Protein AF-A0A2Z4RDX0-F1 (afdb_monomer_lite)

pLDDT: mean 81.53, std 11.03, range [45.69, 93.25]

Sequence (91 aa):
MYNFHELFFEDGIFILAEKYLADTRVVSRQLNTAFYLEMSLARYLQNENRAALTRNMYKACLELLTGLVETGSARAYYLRENFIRTRRVSF

Foldseek 3Di:
DVPPCPPCVQVVLLVVLVVCVVPVCVCVPDPCSLVVVLVSLLCCQPPPDPDADEPSSLVSSLSSLVSSVVVVDPSSVVSNVCSVVPHDHDD

Organism: Pseudomonas putida (NCBI:txid303)

Radius of gyration: 12.28 Å; chains: 1; bounding box: 29×25×32 Å

Structure (mmCIF, N/CA/C/O backbone):
data_AF-A0A2Z4RDX0-F1
#
_entry.id   AF-A0A2Z4RDX0-F1
#
loop_
_atom_site.group_PDB
_atom_site.id
_atom_site.type_symbol
_atom_site.label_atom_id
_atom_site.label_alt_id
_atom_site.label_comp_id
_atom_site.label_asym_id
_atom_site.label_entity_id
_atom_site.label_seq_id
_atom_site.pdbx_PDB_ins_code
_atom_site.Cartn_x
_atom_site.Cartn_y
_atom_site.Cartn_z
_atom_site.occupancy
_atom_site.B_iso_or_equiv
_atom_site.auth_seq_id
_atom_site.auth_comp_id
_atom_site.auth_asym_id
_atom_site.auth_atom_id
_atom_site.pdbx_PDB_model_num
ATOM 1 N N . MET A 1 1 ? -11.114 -3.258 -12.675 1.00 55.91 1 MET A N 1
ATOM 2 C CA . MET A 1 1 ? -10.938 -2.181 -11.674 1.00 55.91 1 MET A CA 1
ATOM 3 C C . MET A 1 1 ? -11.364 -0.790 -12.149 1.00 55.91 1 MET A C 1
ATOM 5 O O . MET A 1 1 ? -11.877 -0.055 -11.322 1.00 55.91 1 MET A O 1
ATOM 9 N N . TYR A 1 2 ? -11.184 -0.395 -13.421 1.00 48.19 2 TYR A N 1
ATOM 10 C CA . TYR A 1 2 ? -11.489 0.989 -13.844 1.00 48.19 2 TYR A CA 1
ATOM 11 C C . TYR A 1 2 ? -12.992 1.295 -14.040 1.00 48.19 2 TYR A C 1
ATOM 13 O O . TYR A 1 2 ? -13.430 2.383 -13.689 1.00 48.19 2 TYR A O 1
ATOM 21 N N . ASN A 1 3 ? -13.789 0.331 -14.527 1.00 50.41 3 ASN A N 1
ATOM 22 C CA . ASN A 1 3 ? -15.218 0.547 -14.840 1.00 50.41 3 ASN A CA 1
ATOM 23 C C . ASN A 1 3 ? -16.189 0.077 -13.741 1.00 50.41 3 ASN A C 1
ATOM 25 O O . ASN A 1 3 ? -17.328 0.518 -13.701 1.00 50.41 3 ASN A O 1
ATOM 29 N N . PHE A 1 4 ? -15.736 -0.808 -12.851 1.00 60.69 4 PHE A N 1
ATOM 30 C CA . PHE A 1 4 ? -16.536 -1.401 -11.772 1.00 60.69 4 PHE A CA 1
ATOM 31 C C . PHE A 1 4 ? -15.684 -1.454 -10.510 1.00 60.69 4 PHE A C 1
ATOM 33 O O . PHE A 1 4 ? -15.255 -2.520 -10.070 1.00 60.69 4 PHE A O 1
ATOM 40 N N . HIS A 1 5 ? -15.310 -0.276 -10.021 1.00 62.53 5 HIS A N 1
ATOM 41 C CA . HIS A 1 5 ? -14.440 -0.160 -8.858 1.00 62.53 5 HIS A CA 1
ATOM 42 C C . HIS A 1 5 ? -15.163 -0.702 -7.617 1.00 62.53 5 HIS A C 1
ATOM 44 O O . HIS A 1 5 ? -14.700 -1.658 -7.011 1.00 62.53 5 HIS A O 1
ATOM 50 N N . GLU A 1 6 ? -16.375 -0.224 -7.347 1.00 63.38 6 GLU A N 1
ATOM 51 C CA . GLU A 1 6 ? -17.158 -0.592 -6.158 1.00 63.38 6 GLU A CA 1
ATOM 52 C C . GLU A 1 6 ? -17.457 -2.097 -6.027 1.00 63.38 6 GLU A C 1
ATOM 54 O O . GLU A 1 6 ? -17.539 -2.602 -4.915 1.00 63.38 6 GLU A O 1
ATOM 59 N N . LEU A 1 7 ? -17.570 -2.835 -7.140 1.00 64.00 7 LEU A N 1
ATOM 60 C CA . LEU A 1 7 ? -17.907 -4.267 -7.115 1.00 64.00 7 LEU A CA 1
ATOM 61 C C . LEU A 1 7 ? -16.723 -5.204 -6.859 1.00 64.00 7 LEU A C 1
ATOM 63 O O . LEU A 1 7 ? -16.933 -6.324 -6.414 1.00 64.00 7 LEU A O 1
ATOM 67 N N . PHE A 1 8 ? -15.501 -4.796 -7.201 1.00 69.38 8 PHE A N 1
ATOM 68 C CA . PHE A 1 8 ? -14.354 -5.715 -7.234 1.00 69.38 8 PHE A CA 1
ATOM 69 C C . PHE A 1 8 ? -13.118 -5.167 -6.531 1.00 69.38 8 PHE A C 1
ATOM 71 O O . PHE A 1 8 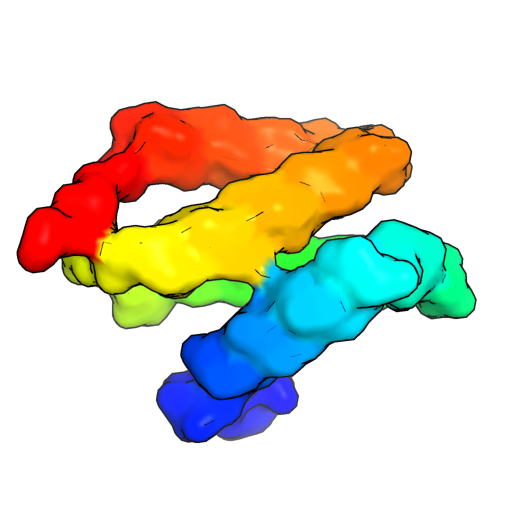? -12.072 -5.816 -6.546 1.00 69.38 8 PHE A O 1
ATOM 78 N N . PHE A 1 9 ? -13.180 -3.950 -5.988 1.00 74.75 9 PHE A N 1
ATOM 79 C CA . PHE A 1 9 ? -11.987 -3.314 -5.456 1.00 74.75 9 PHE A CA 1
ATOM 80 C C . PHE A 1 9 ? -11.495 -3.978 -4.175 1.00 74.75 9 PHE A C 1
ATOM 82 O O . PHE A 1 9 ? -10.309 -4.282 -4.091 1.00 74.75 9 PHE A O 1
ATOM 89 N N . GLU A 1 10 ? -12.381 -4.241 -3.213 1.00 78.62 10 GLU A N 1
ATOM 90 C CA . GLU A 1 10 ? -11.986 -4.864 -1.945 1.00 78.62 10 GLU A CA 1
ATOM 91 C C . GLU A 1 10 ? -11.388 -6.258 -2.172 1.00 78.62 10 GLU A C 1
ATOM 93 O O . GLU A 1 10 ? -10.236 -6.499 -1.806 1.00 78.62 10 GLU A O 1
ATOM 98 N N . ASP A 1 11 ? -12.111 -7.133 -2.876 1.00 83.56 11 ASP A N 1
ATOM 99 C CA . ASP A 1 11 ? -11.630 -8.473 -3.232 1.00 83.56 11 ASP A CA 1
ATOM 100 C C . ASP A 1 11 ? -10.352 -8.415 -4.074 1.00 83.56 11 ASP A C 1
ATOM 102 O O . ASP A 1 11 ? -9.406 -9.173 -3.858 1.00 83.56 11 ASP A O 1
ATOM 106 N N . GLY A 1 12 ? -10.281 -7.473 -5.016 1.00 84.56 12 GLY A N 1
ATOM 107 C CA . GLY A 1 12 ? -9.111 -7.273 -5.860 1.00 84.56 12 GLY A CA 1
ATOM 108 C C . GLY A 1 12 ? -7.871 -6.844 -5.074 1.00 84.56 12 GLY A C 1
ATOM 109 O O . GLY A 1 12 ? -6.777 -7.325 -5.370 1.00 84.56 12 GLY A O 1
ATOM 110 N N . ILE A 1 13 ? -8.020 -5.985 -4.059 1.00 86.56 13 ILE A N 1
ATOM 111 C CA . ILE A 1 13 ? -6.926 -5.598 -3.159 1.00 86.56 13 ILE A CA 1
ATOM 112 C C . ILE A 1 13 ? -6.469 -6.783 -2.316 1.00 86.56 13 ILE A C 1
ATOM 114 O O . ILE A 1 13 ? -5.262 -6.977 -2.179 1.00 86.56 13 ILE A O 1
ATOM 118 N N . PHE A 1 14 ? -7.389 -7.598 -1.798 1.00 88.00 14 PHE A N 1
ATOM 119 C CA . PHE A 1 14 ? -7.017 -8.798 -1.050 1.00 88.00 14 PHE A CA 1
ATOM 120 C C . PHE A 1 14 ? -6.245 -9.795 -1.911 1.00 88.00 14 PHE A C 1
ATOM 122 O O . PHE A 1 14 ? -5.139 -10.183 -1.538 1.00 88.00 14 PHE A O 1
ATOM 129 N N . ILE A 1 15 ? -6.766 -10.135 -3.094 1.00 87.88 15 ILE A N 1
ATOM 130 C CA . ILE A 1 15 ? -6.095 -11.040 -4.038 1.00 87.88 15 ILE A CA 1
ATOM 131 C C . ILE A 1 15 ? -4.705 -10.506 -4.385 1.00 87.88 15 ILE A C 1
ATOM 133 O O . ILE A 1 15 ? -3.730 -11.257 -4.421 1.00 87.88 15 ILE A O 1
ATOM 137 N N . LEU A 1 16 ? -4.589 -9.203 -4.640 1.00 86.12 16 LEU A N 1
ATOM 138 C CA . LEU A 1 16 ? -3.307 -8.611 -4.984 1.00 86.12 16 LEU A CA 1
ATOM 139 C C . LEU A 1 16 ? -2.330 -8.622 -3.806 1.00 86.12 16 LEU A C 1
ATOM 141 O O . LEU A 1 16 ? -1.160 -8.928 -4.016 1.00 86.12 16 LEU A O 1
ATOM 145 N N . ALA A 1 17 ? -2.788 -8.320 -2.590 1.00 87.25 17 ALA 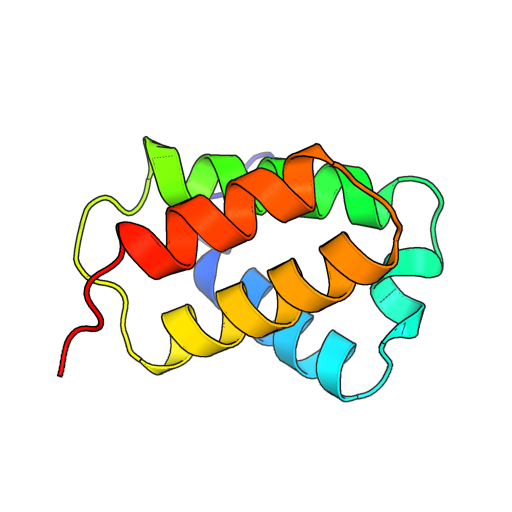A N 1
ATOM 146 C CA . ALA A 1 17 ? -1.965 -8.390 -1.386 1.00 87.25 17 ALA A CA 1
ATOM 147 C C . ALA A 1 17 ? -1.451 -9.816 -1.150 1.00 87.25 17 ALA A C 1
ATOM 149 O O . ALA A 1 17 ? -0.262 -10.000 -0.910 1.00 87.25 17 ALA A O 1
ATOM 150 N N . GLU A 1 18 ? -2.300 -10.832 -1.314 1.00 88.50 18 GLU A N 1
ATOM 151 C CA . GLU A 1 18 ? -1.882 -12.236 -1.239 1.00 88.50 18 GLU A CA 1
ATOM 152 C C . GLU A 1 18 ? -0.830 -12.584 -2.300 1.00 88.50 18 GLU A C 1
ATOM 154 O O . GLU A 1 18 ? 0.188 -13.207 -1.993 1.00 88.50 18 GLU A O 1
ATOM 159 N N . LYS A 1 19 ? -1.034 -12.158 -3.554 1.00 87.56 19 LYS A N 1
ATOM 160 C CA . LYS A 1 19 ? -0.059 -12.391 -4.632 1.00 87.56 19 LYS A CA 1
ATOM 161 C C . LYS A 1 19 ? 1.253 -11.645 -4.405 1.00 87.56 19 LYS A C 1
ATOM 163 O O . LYS A 1 19 ? 2.303 -12.199 -4.716 1.00 87.56 19 LYS A O 1
ATOM 168 N N . TYR A 1 20 ? 1.198 -10.431 -3.867 1.00 85.69 20 TYR A N 1
ATOM 169 C CA . TYR A 1 20 ? 2.375 -9.640 -3.522 1.00 85.69 20 TYR A CA 1
ATOM 170 C C . TYR A 1 20 ? 3.178 -10.286 -2.389 1.00 85.69 20 TYR A C 1
ATOM 172 O O . TYR A 1 20 ? 4.391 -10.420 -2.507 1.00 85.69 20 TYR A O 1
ATOM 180 N N . LEU A 1 21 ? 2.510 -10.750 -1.330 1.00 85.19 21 LEU A N 1
ATOM 181 C CA . LEU A 1 21 ? 3.164 -11.459 -0.226 1.00 85.19 21 LEU A CA 1
ATOM 182 C C . LEU A 1 21 ? 3.824 -12.766 -0.688 1.00 85.19 21 LEU A C 1
ATOM 184 O O . LEU A 1 21 ? 4.863 -13.150 -0.157 1.00 85.19 21 LEU A O 1
ATOM 188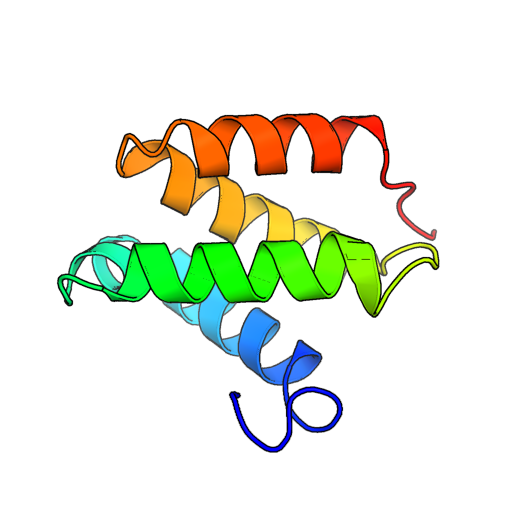 N N . ALA A 1 22 ? 3.248 -13.438 -1.689 1.00 88.62 22 ALA A N 1
ATOM 189 C CA . ALA A 1 22 ? 3.834 -14.635 -2.288 1.00 88.62 22 ALA A CA 1
ATOM 190 C C . ALA A 1 22 ? 5.013 -14.334 -3.240 1.00 88.62 22 ALA A C 1
ATOM 192 O O . ALA A 1 22 ? 5.933 -15.144 -3.346 1.00 88.62 22 ALA A O 1
ATOM 193 N N . ASP A 1 23 ? 4.992 -13.202 -3.953 1.00 87.31 23 ASP A N 1
ATOM 194 C CA . ASP A 1 23 ? 6.093 -12.735 -4.804 1.00 87.31 23 ASP A CA 1
ATOM 195 C C . ASP A 1 23 ? 6.071 -11.203 -4.939 1.00 87.31 23 ASP A C 1
ATOM 197 O O . ASP A 1 23 ? 5.313 -10.632 -5.731 1.00 87.31 23 ASP A O 1
ATOM 201 N N . THR A 1 24 ? 6.969 -10.528 -4.221 1.00 83.1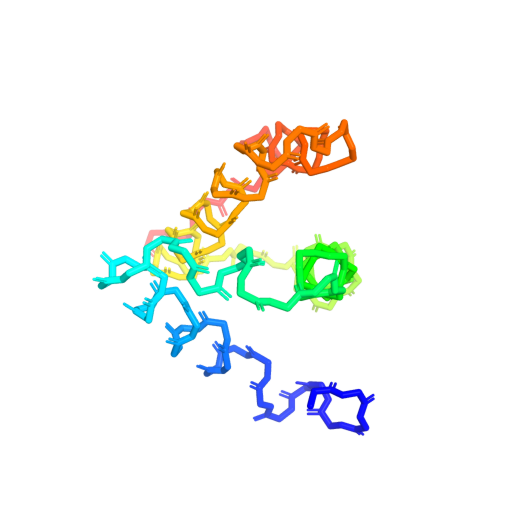2 24 THR A N 1
ATOM 202 C CA . THR A 1 24 ? 7.032 -9.058 -4.182 1.00 83.12 24 THR A CA 1
ATOM 203 C C . THR A 1 24 ? 7.361 -8.436 -5.541 1.00 83.12 24 THR A C 1
ATOM 205 O O . THR A 1 24 ? 7.003 -7.291 -5.823 1.00 83.12 24 THR A O 1
ATOM 208 N N . ARG A 1 25 ? 7.955 -9.209 -6.460 1.00 83.75 25 ARG A N 1
ATOM 209 C CA . ARG A 1 25 ? 8.284 -8.748 -7.817 1.00 83.75 25 ARG A CA 1
ATOM 210 C C . ARG A 1 25 ? 7.045 -8.556 -8.685 1.00 83.75 25 ARG A C 1
ATOM 212 O O . ARG A 1 25 ? 7.143 -7.955 -9.748 1.00 83.75 25 ARG A O 1
ATOM 219 N N . VAL A 1 26 ? 5.871 -9.041 -8.276 1.00 83.56 26 VAL A N 1
ATOM 220 C CA . VAL A 1 26 ? 4.620 -8.871 -9.039 1.00 83.56 26 VAL A CA 1
ATOM 221 C C . VAL A 1 26 ? 4.333 -7.397 -9.347 1.00 83.56 26 VAL A C 1
ATOM 223 O O . VAL A 1 26 ? 3.854 -7.087 -10.437 1.00 83.56 26 VAL A O 1
ATOM 226 N N . VAL A 1 27 ? 4.696 -6.486 -8.441 1.00 79.94 27 VAL A N 1
ATOM 227 C CA . VAL A 1 27 ? 4.475 -5.040 -8.607 1.00 79.94 27 VAL A CA 1
ATOM 228 C C . VAL A 1 27 ? 5.493 -4.399 -9.560 1.00 79.94 27 VAL A C 1
ATOM 230 O O . VAL A 1 27 ? 5.167 -3.414 -10.220 1.00 79.94 27 VAL A O 1
ATOM 233 N N . SER A 1 28 ? 6.687 -4.984 -9.702 1.00 75.56 28 SER A N 1
ATOM 234 C CA . SER A 1 28 ? 7.746 -4.514 -10.608 1.00 75.56 28 SER A CA 1
ATOM 235 C C . SER A 1 28 ? 7.778 -5.230 -11.964 1.00 75.56 28 SER A C 1
ATOM 237 O O . SER A 1 28 ? 8.465 -4.782 -12.879 1.00 75.56 28 SER A O 1
ATOM 239 N N . ARG A 1 29 ? 7.015 -6.321 -12.136 1.00 78.25 29 ARG A N 1
ATOM 240 C CA . ARG A 1 29 ? 6.975 -7.124 -13.376 1.00 78.25 29 ARG A CA 1
ATOM 241 C C . ARG A 1 29 ? 6.464 -6.368 -14.600 1.00 78.25 29 ARG A C 1
ATOM 243 O O . ARG A 1 29 ? 6.831 -6.731 -15.713 1.00 78.25 29 ARG A O 1
ATOM 250 N N . GLN A 1 30 ? 5.607 -5.365 -14.424 1.00 76.62 30 GLN A N 1
ATOM 251 C CA . GLN A 1 30 ? 5.203 -4.489 -15.522 1.00 76.62 30 GLN A CA 1
ATOM 252 C C . GLN A 1 30 ? 5.455 -3.032 -15.165 1.00 76.62 30 GLN A C 1
ATOM 254 O O . GLN A 1 30 ? 5.206 -2.608 -14.038 1.00 76.62 30 GLN A O 1
ATOM 259 N N . LEU A 1 31 ? 5.884 -2.270 -16.172 1.00 71.25 31 LEU A N 1
ATOM 260 C CA . LEU A 1 31 ? 6.354 -0.889 -16.043 1.00 71.25 31 LEU A CA 1
ATOM 261 C C . LEU A 1 31 ? 5.369 0.029 -15.301 1.00 71.25 31 LEU A C 1
ATOM 263 O O . LEU A 1 31 ? 5.783 0.904 -14.551 1.00 71.25 31 LEU A O 1
ATOM 267 N N . ASN A 1 32 ? 4.065 -0.198 -15.485 1.00 83.56 32 ASN A N 1
ATOM 268 C CA . ASN A 1 32 ? 3.016 0.688 -14.979 1.00 83.56 32 ASN A CA 1
ATOM 269 C C . ASN A 1 32 ? 2.212 0.095 -13.812 1.00 83.56 32 ASN A C 1
ATOM 271 O O . ASN A 1 32 ? 1.312 0.763 -13.304 1.00 83.56 32 ASN A O 1
ATOM 275 N N . THR A 1 33 ? 2.497 -1.138 -13.374 1.00 84.25 33 THR A N 1
ATOM 276 C CA . THR A 1 33 ? 1.701 -1.790 -12.317 1.00 84.25 33 THR A CA 1
ATOM 277 C C . THR A 1 33 ? 1.772 -1.010 -11.014 1.00 84.25 33 THR A C 1
ATOM 279 O O . THR A 1 33 ? 0.729 -0.721 -10.430 1.00 84.25 33 THR A O 1
ATOM 282 N N . ALA A 1 34 ? 2.976 -0.609 -10.596 1.00 84.94 34 ALA A N 1
ATOM 283 C CA . ALA A 1 34 ? 3.165 0.203 -9.398 1.00 84.94 34 ALA A CA 1
ATOM 284 C C . ALA A 1 34 ? 2.360 1.512 -9.468 1.00 84.94 34 ALA A C 1
ATOM 286 O O . ALA A 1 34 ? 1.618 1.838 -8.544 1.00 84.94 34 ALA A O 1
ATOM 287 N N . PHE A 1 35 ? 2.424 2.207 -10.606 1.00 86.00 35 PHE A N 1
ATOM 288 C CA . PHE A 1 35 ? 1.698 3.457 -10.826 1.00 86.00 35 PHE A CA 1
ATOM 289 C C . PHE A 1 35 ? 0.175 3.281 -10.729 1.00 86.00 35 PHE A C 1
ATOM 291 O O . PHE A 1 35 ? -0.495 4.012 -9.996 1.00 86.00 35 PHE A O 1
ATOM 298 N N . TYR A 1 36 ? -0.396 2.303 -11.439 1.00 85.38 36 TYR A N 1
ATOM 299 C CA . TYR A 1 36 ? -1.843 2.078 -11.413 1.00 85.38 36 TYR A CA 1
ATOM 300 C C . TYR A 1 36 ? -2.334 1.601 -10.049 1.00 85.38 36 TYR A C 1
ATOM 302 O O . TYR A 1 36 ? -3.420 2.000 -9.616 1.00 85.38 36 TYR A O 1
ATOM 310 N N . LEU A 1 37 ? -1.539 0.781 -9.361 1.00 87.38 37 LEU A N 1
ATOM 311 C CA . LEU A 1 37 ? -1.856 0.332 -8.015 1.00 87.38 37 LEU A CA 1
ATOM 312 C C . LEU A 1 37 ? -1.881 1.507 -7.040 1.00 87.38 37 LEU A C 1
ATOM 314 O O . LEU A 1 37 ? -2.831 1.655 -6.274 1.00 87.38 37 LEU A O 1
ATOM 318 N N . GLU A 1 38 ? -0.881 2.379 -7.118 1.00 88.81 38 GLU A N 1
ATOM 319 C CA . GLU A 1 38 ? -0.801 3.577 -6.295 1.00 88.81 38 GLU A CA 1
ATOM 320 C C . GLU A 1 38 ? -2.003 4.507 -6.524 1.00 88.81 38 GLU A C 1
ATOM 322 O O . GLU A 1 38 ? -2.614 4.973 -5.560 1.00 88.81 38 GLU A O 1
ATOM 327 N N . MET A 1 39 ? -2.400 4.743 -7.783 1.00 87.44 39 MET A N 1
ATOM 328 C CA . MET A 1 39 ? -3.588 5.557 -8.091 1.00 87.44 39 MET A CA 1
ATOM 329 C C . MET A 1 39 ? -4.862 4.943 -7.522 1.00 87.44 39 MET A C 1
ATOM 331 O O . MET A 1 39 ? -5.711 5.655 -6.982 1.00 87.44 39 MET A O 1
ATOM 335 N N . SER A 1 40 ? -4.989 3.625 -7.634 1.00 85.75 40 SER A N 1
ATOM 336 C CA . SER A 1 40 ? -6.183 2.912 -7.197 1.00 85.75 40 SER A CA 1
ATOM 337 C C . SER A 1 40 ? -6.294 2.892 -5.669 1.00 85.75 40 SER A C 1
ATOM 339 O O . SER A 1 40 ? -7.350 3.220 -5.132 1.00 85.75 40 SER A O 1
ATOM 341 N N . LEU A 1 41 ? -5.191 2.622 -4.961 1.00 87.94 41 LEU A N 1
ATOM 342 C CA . LEU A 1 41 ? -5.124 2.706 -3.499 1.00 87.94 41 LEU A CA 1
ATOM 343 C C . LEU A 1 41 ? -5.384 4.129 -3.002 1.00 87.94 41 LEU A C 1
ATOM 345 O O . LEU A 1 41 ? -6.149 4.311 -2.059 1.00 87.94 41 LEU A O 1
ATOM 349 N N . ALA A 1 42 ? -4.800 5.144 -3.645 1.00 87.31 42 ALA A N 1
ATOM 350 C CA . ALA A 1 42 ? -5.039 6.537 -3.277 1.00 87.31 42 ALA A CA 1
ATOM 351 C C . ALA A 1 42 ? -6.526 6.894 -3.376 1.00 87.31 42 ALA A C 1
ATOM 353 O O . ALA A 1 42 ? -7.087 7.455 -2.437 1.00 87.31 42 ALA A O 1
ATOM 354 N N . ARG A 1 43 ? -7.173 6.526 -4.487 1.00 84.81 43 ARG A N 1
ATOM 355 C CA . ARG A 1 43 ? -8.598 6.781 -4.710 1.00 84.81 43 ARG A CA 1
ATOM 356 C C . ARG A 1 43 ? -9.463 6.104 -3.649 1.00 84.81 43 ARG A C 1
ATOM 358 O O . ARG A 1 43 ? -10.285 6.777 -3.030 1.00 84.81 43 ARG A O 1
ATOM 365 N N . TYR A 1 44 ? -9.244 4.819 -3.396 1.00 82.44 44 TYR A N 1
ATOM 366 C CA . TYR A 1 44 ? -9.997 4.074 -2.389 1.00 82.44 44 TYR A CA 1
ATOM 367 C C . TYR A 1 44 ? -9.847 4.674 -0.987 1.00 82.44 44 TYR A C 1
ATOM 369 O O . TYR A 1 44 ? -10.831 4.924 -0.286 1.00 82.44 44 TYR A O 1
ATOM 377 N N . LEU A 1 45 ? -8.606 4.993 -0.608 1.00 81.88 45 LEU A N 1
ATOM 378 C CA . LEU A 1 45 ? -8.272 5.548 0.699 1.00 81.88 45 LEU A CA 1
ATOM 379 C C . LEU A 1 45 ? -8.654 7.024 0.869 1.00 81.88 45 LEU A C 1
ATOM 381 O O . LEU A 1 45 ? -8.571 7.527 1.987 1.00 81.88 45 LEU A O 1
ATOM 385 N N . GLN A 1 46 ? -9.047 7.749 -0.173 1.00 79.50 46 GLN A N 1
ATOM 386 C CA . GLN A 1 46 ? -9.410 9.168 -0.053 1.00 79.50 46 GLN A CA 1
ATOM 387 C C . GLN A 1 46 ? -10.895 9.417 -0.323 1.00 79.50 46 GLN A C 1
ATOM 389 O O . GLN A 1 46 ? -11.521 10.230 0.361 1.00 79.50 46 GLN A O 1
ATOM 394 N N . ASN A 1 47 ? -11.471 8.703 -1.289 1.00 71.75 47 ASN A N 1
ATOM 395 C CA . ASN A 1 47 ? -12.787 9.031 -1.823 1.00 71.75 47 ASN A CA 1
ATOM 396 C C . ASN A 1 47 ? -13.863 8.038 -1.399 1.00 71.75 47 ASN A C 1
ATOM 398 O O . ASN A 1 47 ? -14.964 8.465 -1.065 1.00 71.75 47 ASN A O 1
ATOM 402 N N . GLU A 1 48 ? -13.552 6.745 -1.396 1.00 66.31 48 GLU A N 1
ATOM 403 C CA . GLU A 1 48 ? -14.597 5.717 -1.401 1.00 66.31 48 GLU A CA 1
ATOM 404 C C . GLU A 1 48 ? -14.813 5.086 -0.028 1.00 66.31 48 GLU A C 1
ATOM 406 O O . GLU A 1 48 ? -15.955 4.903 0.382 1.00 66.31 48 GLU A O 1
ATOM 411 N N . ASN A 1 49 ? -13.753 4.861 0.752 1.00 63.50 49 ASN A N 1
ATOM 412 C CA . ASN A 1 49 ? -13.898 4.260 2.074 1.00 63.50 49 ASN A CA 1
ATOM 413 C C . ASN A 1 49 ? -13.497 5.238 3.182 1.00 63.50 49 ASN A C 1
ATOM 415 O O . ASN A 1 49 ? -12.407 5.141 3.732 1.00 63.50 49 ASN A O 1
ATOM 419 N N . ARG A 1 50 ? -14.333 6.236 3.507 1.00 67.31 50 ARG A N 1
ATOM 420 C CA . ARG A 1 50 ? -14.065 7.200 4.606 1.00 67.31 50 ARG A CA 1
ATOM 421 C C . ARG A 1 50 ? -14.290 6.620 6.009 1.00 67.31 50 ARG A C 1
ATOM 423 O O . ARG A 1 50 ? -13.920 7.257 6.993 1.00 67.31 50 ARG A O 1
ATOM 430 N N . ALA A 1 51 ? -14.889 5.436 6.096 1.00 69.38 51 ALA A N 1
ATOM 431 C CA . ALA A 1 51 ? -15.141 4.739 7.348 1.00 69.38 51 ALA A CA 1
ATOM 432 C C . ALA A 1 51 ? -13.862 4.087 7.913 1.00 69.38 51 ALA A C 1
ATOM 434 O O . ALA A 1 51 ? -12.783 4.132 7.311 1.00 69.38 51 ALA A O 1
ATOM 435 N N . ALA A 1 52 ? -13.976 3.510 9.112 1.00 75.44 52 ALA A N 1
ATOM 436 C CA . ALA A 1 52 ? -12.916 2.690 9.685 1.00 75.44 52 ALA A CA 1
ATOM 437 C C . ALA A 1 52 ? -12.713 1.433 8.825 1.00 75.44 52 ALA A C 1
ATOM 439 O O . ALA A 1 52 ? -13.680 0.795 8.414 1.00 75.44 52 ALA A O 1
ATOM 440 N N . LEU A 1 53 ? -11.454 1.090 8.552 1.00 82.12 53 LEU A N 1
ATOM 441 C CA . LEU A 1 53 ? -11.123 -0.108 7.785 1.00 82.12 53 LEU A CA 1
ATOM 442 C C . LEU A 1 53 ? -11.146 -1.327 8.698 1.00 82.12 53 LEU A C 1
ATOM 444 O O . LEU A 1 53 ? -10.640 -1.270 9.824 1.00 82.12 53 LEU A O 1
ATOM 448 N N . THR A 1 54 ? -11.633 -2.447 8.165 1.00 84.88 54 THR A N 1
ATOM 449 C CA . THR A 1 54 ? -11.446 -3.744 8.813 1.00 84.88 54 THR A CA 1
ATOM 450 C C . THR A 1 54 ? -9.954 -4.024 8.976 1.00 84.88 54 THR A C 1
ATOM 452 O O . THR A 1 54 ? -9.124 -3.619 8.156 1.00 84.88 54 THR A O 1
ATOM 455 N N . ARG A 1 55 ? -9.585 -4.753 10.033 1.00 85.31 55 ARG A N 1
ATOM 456 C CA . ARG A 1 55 ? -8.181 -5.087 10.314 1.00 85.31 55 ARG A CA 1
ATOM 457 C C . ARG A 1 55 ? -7.487 -5.789 9.145 1.00 85.31 55 ARG A C 1
ATOM 459 O O . ARG A 1 55 ? -6.308 -5.539 8.899 1.00 85.31 55 ARG A O 1
ATOM 466 N N . ASN A 1 56 ? -8.213 -6.642 8.425 1.00 87.69 56 ASN A N 1
ATOM 467 C CA . ASN A 1 56 ? -7.681 -7.360 7.269 1.00 87.69 56 ASN A CA 1
ATOM 468 C C . ASN A 1 56 ? -7.397 -6.401 6.113 1.00 87.69 56 ASN A C 1
ATOM 470 O O . ASN A 1 56 ? -6.296 -6.429 5.568 1.00 87.69 56 ASN A O 1
ATOM 474 N N . MET A 1 57 ? -8.341 -5.512 5.790 1.00 86.94 57 MET A N 1
ATOM 475 C CA . MET A 1 57 ? -8.150 -4.525 4.727 1.00 86.94 57 MET A CA 1
ATOM 476 C C . MET A 1 57 ? -7.024 -3.549 5.071 1.00 86.94 57 MET A C 1
ATOM 478 O O . MET A 1 57 ? -6.199 -3.225 4.222 1.00 86.94 57 MET A O 1
ATOM 482 N N . TYR A 1 58 ? -6.935 -3.133 6.339 1.00 89.56 58 TYR A N 1
ATOM 483 C CA . TYR A 1 58 ? -5.844 -2.279 6.799 1.00 89.56 58 TYR A CA 1
ATOM 484 C C . TYR A 1 58 ? -4.477 -2.926 6.547 1.00 89.56 58 TYR A C 1
ATOM 486 O O . TYR A 1 58 ? -3.587 -2.284 5.991 1.00 89.56 58 TYR A O 1
ATOM 494 N N . LYS A 1 59 ? -4.321 -4.205 6.917 1.00 90.81 59 LYS A N 1
ATOM 495 C CA . LYS A 1 59 ? -3.087 -4.960 6.668 1.00 90.81 59 LYS A CA 1
ATOM 496 C C . LYS A 1 59 ? -2.796 -5.089 5.176 1.00 90.81 59 LYS A C 1
ATOM 498 O O . LYS A 1 59 ? -1.689 -4.773 4.764 1.00 90.81 59 LYS A O 1
ATOM 503 N N . ALA A 1 60 ? -3.783 -5.485 4.372 1.00 91.44 60 ALA A N 1
ATOM 504 C CA . ALA A 1 60 ? -3.616 -5.635 2.927 1.00 91.44 60 ALA A CA 1
ATOM 505 C C . ALA A 1 60 ? -3.137 -4.330 2.267 1.00 91.44 60 ALA A C 1
ATOM 507 O O . ALA A 1 60 ? -2.154 -4.330 1.527 1.00 91.44 60 ALA A O 1
ATOM 508 N N . CYS A 1 61 ? -3.772 -3.198 2.590 1.00 90.88 61 CYS A N 1
ATOM 509 C CA . CYS A 1 61 ? -3.343 -1.891 2.100 1.00 90.88 61 CYS A CA 1
ATOM 510 C C . CYS A 1 61 ? -1.934 -1.520 2.582 1.00 90.88 61 CYS A C 1
ATOM 512 O O . CYS A 1 61 ? -1.154 -0.989 1.795 1.00 90.88 61 CYS A O 1
ATOM 514 N N . LEU A 1 62 ? -1.592 -1.788 3.846 1.00 92.00 62 LEU A N 1
ATOM 515 C CA . LEU A 1 62 ? -0.275 -1.458 4.395 1.00 92.00 62 LEU A CA 1
ATOM 516 C C . LEU A 1 62 ? 0.856 -2.242 3.715 1.00 92.00 62 LEU A C 1
ATOM 518 O O . LEU A 1 62 ? 1.881 -1.649 3.378 1.00 92.00 62 LEU A O 1
ATOM 522 N N . GLU A 1 63 ? 0.664 -3.540 3.485 1.00 91.88 63 GLU A N 1
ATOM 523 C CA . GLU A 1 63 ? 1.635 -4.399 2.794 1.00 91.88 63 GLU A CA 1
ATOM 524 C C . GLU A 1 63 ? 1.878 -3.910 1.361 1.00 91.88 63 GLU A C 1
ATOM 526 O O . GLU A 1 63 ? 3.017 -3.680 0.952 1.00 91.88 63 GLU A O 1
ATOM 531 N N . LEU A 1 64 ? 0.799 -3.639 0.618 1.00 91.88 64 LEU A N 1
ATOM 532 C CA . LEU A 1 64 ? 0.895 -3.126 -0.749 1.00 91.88 64 LEU A CA 1
ATOM 533 C C . LEU A 1 64 ? 1.557 -1.743 -0.809 1.00 91.88 64 LEU A C 1
ATOM 535 O O . LEU A 1 64 ? 2.403 -1.502 -1.668 1.00 91.88 64 LEU A O 1
ATOM 539 N N . LEU A 1 65 ? 1.207 -0.829 0.103 1.00 92.44 65 LEU A N 1
ATOM 540 C CA . LEU A 1 65 ? 1.825 0.498 0.171 1.00 92.44 65 LEU A CA 1
ATOM 541 C C . LEU A 1 65 ? 3.309 0.414 0.530 1.00 92.44 65 LEU A C 1
ATOM 543 O O . LEU A 1 65 ? 4.102 1.190 0.005 1.00 92.44 65 LEU A O 1
ATOM 547 N N . THR A 1 66 ? 3.698 -0.527 1.388 1.00 92.12 66 THR A N 1
ATOM 548 C CA . THR A 1 66 ? 5.108 -0.758 1.724 1.00 92.12 66 THR A CA 1
ATOM 549 C C . THR A 1 66 ? 5.884 -1.232 0.501 1.00 92.12 66 THR A C 1
ATOM 551 O O . THR A 1 66 ? 6.898 -0.624 0.167 1.00 92.12 66 THR A O 1
ATOM 554 N N . GLY A 1 67 ? 5.349 -2.204 -0.240 1.00 89.56 67 GLY A N 1
ATOM 555 C CA . GLY A 1 67 ? 5.947 -2.652 -1.497 1.00 89.56 67 GLY A CA 1
ATOM 556 C C . GLY A 1 67 ? 6.053 -1.567 -2.562 1.00 89.56 67 GLY A C 1
ATOM 557 O O . GLY A 1 67 ? 7.046 -1.479 -3.278 1.00 89.56 67 GLY A O 1
ATOM 558 N N . LEU A 1 68 ? 5.064 -0.674 -2.641 1.00 90.44 68 LEU A N 1
ATOM 559 C CA . LEU A 1 68 ? 5.138 0.476 -3.540 1.00 90.44 68 LEU A CA 1
ATOM 560 C C . LEU A 1 68 ? 6.231 1.470 -3.133 1.00 90.44 68 LEU A C 1
ATOM 562 O O . LEU A 1 68 ? 6.876 2.046 -4.007 1.00 90.44 68 LEU A O 1
ATOM 566 N N . VAL A 1 69 ? 6.485 1.661 -1.837 1.00 91.12 69 VAL A N 1
ATOM 567 C CA . VAL A 1 69 ? 7.591 2.516 -1.372 1.00 91.12 69 VAL A CA 1
ATOM 568 C C . VAL A 1 69 ? 8.946 1.952 -1.791 1.00 91.12 69 VAL A C 1
ATOM 570 O O . VAL A 1 69 ? 9.820 2.721 -2.188 1.00 91.12 69 VAL A O 1
ATOM 573 N N . GLU A 1 70 ? 9.107 0.629 -1.790 1.00 88.06 70 GLU A N 1
ATOM 574 C CA . GLU A 1 70 ? 10.338 -0.035 -2.240 1.00 88.06 70 GLU A CA 1
ATOM 575 C C . GLU A 1 70 ? 10.631 0.185 -3.735 1.00 88.06 70 GLU A C 1
ATOM 577 O O . GLU A 1 70 ? 11.776 0.059 -4.162 1.00 88.06 70 GLU A O 1
ATOM 582 N N . THR A 1 71 ? 9.637 0.609 -4.529 1.00 85.94 71 THR A N 1
ATOM 583 C CA . THR A 1 71 ? 9.848 1.036 -5.927 1.00 85.94 71 THR A CA 1
ATOM 584 C C . THR A 1 71 ? 10.450 2.441 -6.066 1.00 85.94 71 THR A C 1
ATOM 586 O O . THR A 1 71 ? 10.728 2.883 -7.179 1.00 85.94 71 THR A O 1
ATOM 589 N N . GLY A 1 72 ? 10.659 3.160 -4.957 1.00 85.19 72 GLY A N 1
ATOM 590 C CA . GLY A 1 72 ? 11.211 4.518 -4.946 1.00 85.19 72 GLY A CA 1
ATOM 591 C C . GLY A 1 72 ? 10.183 5.626 -5.209 1.00 85.19 72 GLY A C 1
ATOM 592 O O . GLY A 1 72 ? 10.565 6.775 -5.431 1.00 85.19 72 GLY A O 1
ATOM 593 N N . SER A 1 73 ? 8.879 5.324 -5.177 1.00 87.69 73 SER A N 1
ATOM 594 C CA . SER A 1 73 ? 7.832 6.337 -5.363 1.00 87.69 73 SER A CA 1
ATOM 595 C C . SER A 1 73 ? 7.674 7.224 -4.121 1.00 87.69 73 SER A C 1
ATOM 597 O O . SER A 1 73 ? 7.195 6.792 -3.068 1.00 87.69 73 SER A O 1
ATOM 599 N N . ALA A 1 74 ? 8.000 8.514 -4.263 1.00 89.75 74 ALA A N 1
ATOM 600 C CA . ALA A 1 74 ? 7.760 9.516 -3.222 1.00 89.75 74 ALA A CA 1
ATOM 601 C C . ALA A 1 74 ? 6.267 9.636 -2.875 1.00 89.75 74 ALA A C 1
ATOM 603 O O . ALA A 1 74 ? 5.899 9.801 -1.712 1.00 89.75 74 ALA A O 1
ATOM 604 N N . ARG A 1 75 ? 5.382 9.513 -3.870 1.00 89.38 75 ARG A N 1
ATOM 605 C CA . ARG A 1 75 ? 3.936 9.585 -3.648 1.00 89.38 75 ARG A CA 1
ATOM 606 C C . ARG A 1 75 ? 3.425 8.368 -2.875 1.00 89.38 75 ARG A C 1
ATOM 608 O O . ARG A 1 75 ? 2.621 8.554 -1.961 1.00 89.38 75 ARG A O 1
ATOM 615 N N . ALA A 1 76 ? 3.932 7.168 -3.161 1.00 90.62 76 ALA A N 1
ATOM 616 C CA . ALA A 1 76 ? 3.632 5.975 -2.370 1.00 90.62 76 ALA A CA 1
ATOM 617 C C . ALA A 1 76 ? 4.055 6.148 -0.903 1.00 90.62 76 ALA A C 1
ATOM 619 O O . ALA A 1 76 ? 3.287 5.812 -0.001 1.00 90.62 76 ALA A O 1
ATOM 620 N N . TYR A 1 77 ? 5.225 6.751 -0.662 1.00 93.25 77 TYR A N 1
ATOM 621 C CA . TYR A 1 77 ? 5.701 7.054 0.690 1.00 93.25 77 TYR A CA 1
ATOM 622 C C . TYR A 1 77 ? 4.737 7.982 1.430 1.00 93.25 77 TYR A C 1
ATOM 624 O O . TYR A 1 77 ? 4.238 7.632 2.500 1.00 93.25 77 TYR A O 1
ATOM 632 N N . TYR A 1 78 ? 4.384 9.123 0.831 1.00 92.12 78 TYR A N 1
ATOM 633 C CA . TYR A 1 78 ? 3.420 10.046 1.433 1.00 92.12 78 TYR A CA 1
ATOM 634 C C . TYR A 1 78 ? 2.049 9.407 1.662 1.00 92.12 78 TYR A C 1
ATOM 636 O O . TYR A 1 78 ? 1.399 9.687 2.672 1.00 92.12 78 TYR A O 1
ATOM 644 N N . LEU A 1 79 ? 1.592 8.559 0.740 1.00 90.75 79 LEU A N 1
ATOM 645 C CA . LEU A 1 79 ? 0.317 7.866 0.870 1.00 90.75 79 LEU A CA 1
ATOM 646 C C . LEU A 1 79 ? 0.329 6.890 2.054 1.00 90.75 79 LEU A C 1
ATOM 648 O O . LEU A 1 79 ? -0.621 6.895 2.835 1.00 90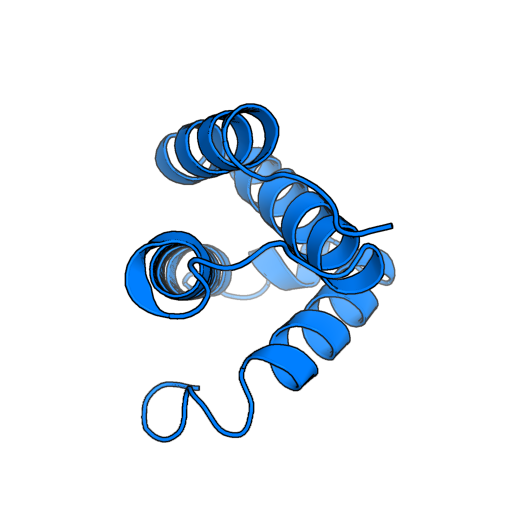.75 79 LEU A O 1
ATOM 652 N N . ARG A 1 80 ? 1.411 6.121 2.233 1.00 93.19 80 ARG A N 1
ATOM 653 C CA . ARG A 1 80 ? 1.591 5.201 3.366 1.00 93.19 80 ARG A CA 1
ATOM 654 C C . ARG A 1 80 ? 1.627 5.930 4.704 1.00 93.19 80 ARG A C 1
ATOM 656 O O . ARG A 1 80 ? 0.901 5.551 5.618 1.00 93.19 80 ARG A O 1
ATOM 663 N N . GLU A 1 81 ? 2.413 6.996 4.817 1.00 92.50 81 GLU A N 1
ATOM 664 C CA . GLU A 1 81 ? 2.517 7.750 6.073 1.00 92.50 81 GLU A CA 1
ATOM 665 C C . GLU A 1 81 ? 1.191 8.422 6.444 1.00 92.50 81 GLU A C 1
ATOM 667 O O . GLU A 1 81 ? 0.742 8.371 7.592 1.00 92.50 81 GLU A O 1
ATOM 672 N N . ASN A 1 82 ? 0.495 8.995 5.456 1.00 89.12 82 ASN A N 1
ATOM 673 C CA . ASN A 1 82 ? -0.845 9.527 5.679 1.00 89.12 82 ASN A CA 1
ATOM 674 C C . ASN A 1 82 ? -1.831 8.430 6.088 1.00 89.12 82 ASN A C 1
ATOM 676 O O . ASN A 1 82 ? -2.641 8.656 6.987 1.00 89.12 82 ASN A O 1
ATOM 680 N N . PHE A 1 83 ? -1.759 7.255 5.463 1.00 89.06 83 PHE A N 1
ATOM 681 C CA . PHE A 1 83 ? -2.598 6.109 5.792 1.00 89.06 83 PHE A CA 1
ATOM 682 C C . PHE A 1 83 ? -2.410 5.666 7.249 1.00 89.06 83 PHE A C 1
ATOM 684 O O . PHE A 1 83 ? -3.392 5.638 7.990 1.00 89.06 83 PHE A O 1
ATOM 691 N N . ILE A 1 84 ? -1.167 5.431 7.685 1.00 89.88 84 ILE A N 1
ATOM 692 C CA . ILE A 1 84 ? -0.831 5.031 9.065 1.00 89.88 84 ILE A CA 1
ATOM 693 C C . ILE A 1 84 ? -1.322 6.075 10.075 1.00 89.88 84 ILE A C 1
ATOM 695 O O . ILE A 1 84 ? -1.881 5.731 11.114 1.00 89.88 84 ILE A O 1
ATOM 699 N N . ARG A 1 85 ? -1.142 7.364 9.767 1.00 86.00 85 ARG A N 1
ATOM 700 C CA . ARG A 1 85 ? -1.501 8.458 10.677 1.00 86.00 85 ARG A CA 1
ATOM 701 C C . ARG A 1 85 ? -3.009 8.673 10.810 1.00 86.00 85 ARG A C 1
ATOM 703 O O . ARG A 1 85 ? -3.479 9.054 11.878 1.00 86.00 85 ARG A O 1
ATOM 710 N N . THR A 1 86 ? -3.758 8.531 9.718 1.00 79.81 86 THR A N 1
ATOM 711 C CA . THR A 1 86 ? -5.167 8.966 9.660 1.00 79.81 86 THR A CA 1
ATOM 712 C C . THR A 1 86 ? -6.168 7.834 9.837 1.00 79.81 86 THR A C 1
ATOM 714 O O . THR A 1 86 ? -7.295 8.084 10.269 1.00 79.81 86 THR A O 1
ATOM 717 N N . ARG A 1 87 ? -5.799 6.589 9.514 1.00 76.00 87 ARG A N 1
ATOM 718 C CA . ARG A 1 87 ? -6.746 5.476 9.525 1.00 76.00 87 ARG A CA 1
ATOM 719 C C . ARG A 1 87 ? -6.821 4.805 10.887 1.00 76.00 87 ARG A C 1
ATOM 721 O O . ARG A 1 87 ? -5.860 4.231 11.380 1.00 76.00 87 ARG A O 1
ATOM 728 N N . ARG A 1 88 ? -8.022 4.836 11.467 1.00 66.62 88 ARG A N 1
ATOM 729 C CA . ARG A 1 88 ? -8.382 4.028 12.634 1.00 66.62 88 ARG A CA 1
ATOM 730 C C . ARG A 1 88 ? -8.752 2.621 12.164 1.00 66.62 88 ARG A C 1
ATOM 732 O O . ARG A 1 88 ? -9.563 2.472 11.250 1.00 66.62 88 ARG A O 1
ATOM 739 N N . VAL A 1 89 ? -8.155 1.613 12.789 1.00 63.03 89 VAL A N 1
ATOM 740 C CA . VAL A 1 89 ? -8.506 0.202 12.581 1.00 63.03 89 VAL A CA 1
ATOM 741 C C . VAL A 1 89 ? -9.786 -0.080 13.365 1.00 63.03 89 VAL A C 1
ATOM 743 O O . VAL A 1 89 ? -9.835 0.222 14.558 1.00 63.03 89 VAL A O 1
ATOM 746 N N . SER A 1 90 ? -10.825 -0.615 12.718 1.00 57.16 90 SER A N 1
ATOM 747 C CA . SER A 1 90 ? -12.000 -1.098 13.450 1.00 57.16 90 SER A CA 1
ATOM 748 C C . SER A 1 90 ? -11.635 -2.388 14.189 1.00 57.16 90 SER A C 1
ATOM 750 O O . SER A 1 90 ? -11.039 -3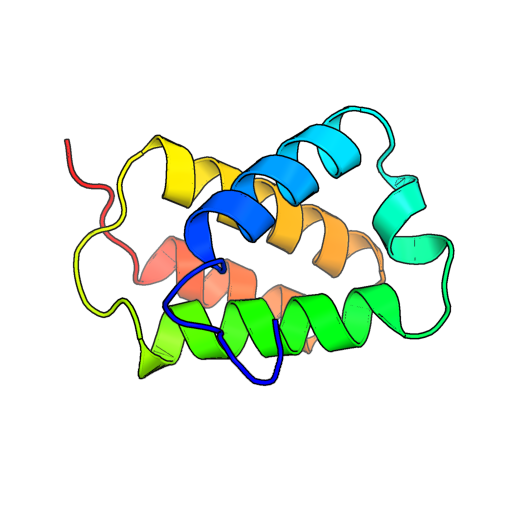.290 13.588 1.00 57.16 90 SER A O 1
ATOM 752 N N . PHE A 1 91 ? -11.963 -2.447 15.480 1.00 45.69 91 PHE A N 1
ATOM 753 C CA . PHE A 1 91 ? -11.833 -3.653 16.301 1.00 45.69 91 PHE A CA 1
ATOM 754 C C . PHE A 1 91 ? -12.870 -4.703 15.916 1.00 45.69 91 PHE A C 1
ATOM 756 O O . PHE A 1 91 ? -14.002 -4.297 15.567 1.00 45.69 91 PHE A O 1
#

Secondary structure (DSSP, 8-state):
--S-HHHHHHHHHHHHHHHHHH-GGGGTSSTTHHHHHHHHHHHIIIII--SPEEHHHHHHHHHHHHHHHHTT-HHHHHHHHHHHHHPPEE-